Protein AF-A0A1M6V5C7-F1 (afdb_monomer)

Mean predicted aligned error: 12.63 Å

Solvent-accessible surface area (backbone atoms only — not comparable to full-atom values): 10350 Å² total; per-residue (Å²): 137,84,82,88,87,83,87,86,84,87,86,90,83,83,88,85,82,82,86,74,84,73,77,81,71,74,81,72,66,45,53,51,78,73,94,69,87,66,74,62,70,57,70,91,65,21,42,69,71,37,68,62,92,70,69,98,64,79,56,89,48,62,68,59,48,57,47,74,56,90,54,22,27,40,39,35,28,91,36,72,49,64,58,55,35,38,37,34,22,44,40,38,60,74,31,31,23,41,51,99,92,37,84,42,81,71,53,41,72,57,27,20,48,48,41,64,36,59,34,40,98,75,16,27,36,60,39,64,25,81,55,39,29,80,80,44,73,86,41,73,66,45,42,32,42,37,38,24,81,69,71,47,43,36,81,35,65,39,57,70,79,81,78,75,78,74,82,125

Foldseek 3Di:
DDDDDDDDDDDDDDDDDDDDPPPPPPFPFDQPDDDDPDPDDDCVQWAFFAFDDADPDADADADKDWDDDPQKIKIWGPAAADAFKKWKWWDRSRQWTQGPNDIDGNGSRTIITRWMWTQDPRRIIMTMRGRVCVVPVPDQKTKMWMAHPVRHIDIDIDGDPPPPPPPD

Structure (mmCIF, N/CA/C/O backbone):
data_AF-A0A1M6V5C7-F1
#
_entry.id   AF-A0A1M6V5C7-F1
#
loop_
_atom_site.group_PDB
_atom_site.id
_atom_site.type_symbol
_atom_site.label_atom_id
_atom_site.label_alt_id
_atom_site.label_comp_id
_atom_site.label_asym_id
_atom_site.label_entity_id
_atom_site.label_seq_id
_atom_site.pdbx_PDB_ins_code
_atom_site.Cartn_x
_atom_site.Cartn_y
_atom_site.Cartn_z
_atom_site.occupancy
_atom_site.B_iso_or_equiv
_atom_site.auth_seq_id
_atom_site.auth_comp_id
_atom_site.auth_asym_id
_atom_site.auth_atom_id
_atom_site.pdbx_PDB_model_num
ATOM 1 N N . MET A 1 1 ? 32.959 -43.227 -62.230 1.00 42.00 1 MET A N 1
ATOM 2 C CA . MET A 1 1 ? 31.485 -43.244 -62.089 1.00 42.00 1 MET A CA 1
ATOM 3 C C . MET A 1 1 ? 31.052 -44.600 -61.543 1.00 42.00 1 MET A C 1
ATOM 5 O O . MET A 1 1 ? 31.611 -45.594 -61.977 1.00 42.00 1 MET A O 1
ATOM 9 N N . ARG A 1 2 ? 30.054 -44.599 -60.644 1.00 36.84 2 ARG A N 1
ATOM 10 C CA . ARG A 1 2 ? 29.306 -45.742 -60.069 1.00 36.84 2 ARG A CA 1
ATOM 11 C C . ARG A 1 2 ? 30.030 -46.594 -59.012 1.00 36.84 2 ARG A C 1
ATOM 13 O O . ARG A 1 2 ? 30.725 -47.552 -59.320 1.00 36.84 2 ARG A O 1
ATOM 20 N N . ARG A 1 3 ? 29.792 -46.244 -57.740 1.00 38.84 3 ARG A N 1
ATOM 21 C CA . ARG A 1 3 ? 29.965 -47.132 -56.579 1.00 38.84 3 ARG A CA 1
ATOM 22 C C . ARG A 1 3 ? 28.741 -48.046 -56.459 1.00 38.84 3 ARG A C 1
ATOM 24 O O . ARG A 1 3 ? 27.632 -47.631 -56.788 1.00 38.84 3 ARG A O 1
ATOM 31 N N . HIS A 1 4 ? 28.992 -49.284 -56.045 1.00 39.78 4 HIS A N 1
ATOM 32 C CA . HIS A 1 4 ? 28.030 -50.376 -55.937 1.00 39.78 4 HIS A CA 1
ATOM 33 C C . HIS A 1 4 ? 26.916 -50.119 -54.917 1.00 39.78 4 HIS A C 1
ATOM 35 O O . HIS A 1 4 ? 27.150 -49.579 -53.839 1.00 39.78 4 HIS A O 1
ATOM 41 N N . ALA A 1 5 ? 25.716 -50.561 -55.293 1.00 45.50 5 ALA A N 1
ATOM 42 C CA . ALA A 1 5 ? 24.520 -50.650 -54.472 1.00 45.50 5 ALA A CA 1
ATOM 43 C C . ALA A 1 5 ? 24.405 -52.060 -53.882 1.00 45.50 5 ALA A C 1
ATOM 45 O O . ALA A 1 5 ? 24.527 -53.023 -54.635 1.00 45.50 5 ALA A O 1
ATOM 46 N N . TRP A 1 6 ? 24.116 -52.170 -52.585 1.00 39.41 6 TRP A N 1
ATOM 47 C CA . TRP A 1 6 ? 23.582 -53.379 -51.950 1.00 39.41 6 TRP A CA 1
ATOM 48 C C . TRP A 1 6 ? 22.342 -52.985 -51.127 1.00 39.41 6 TRP A C 1
ATOM 50 O O . TRP A 1 6 ? 22.439 -52.241 -50.154 1.00 39.41 6 TRP A O 1
ATOM 60 N N . SER A 1 7 ? 21.175 -53.455 -51.568 1.00 40.97 7 SER A N 1
ATOM 61 C CA . SER A 1 7 ? 19.954 -53.677 -50.767 1.00 40.97 7 SER A CA 1
ATOM 62 C C . SER A 1 7 ? 20.054 -55.097 -50.176 1.00 40.97 7 SER A C 1
ATOM 64 O O . SER A 1 7 ? 20.783 -55.906 -50.736 1.00 40.97 7 SER A O 1
ATOM 66 N N . ALA A 1 8 ? 19.406 -55.568 -49.115 1.00 45.44 8 ALA A N 1
ATOM 67 C CA . ALA A 1 8 ? 18.341 -55.168 -48.195 1.00 45.44 8 ALA A CA 1
ATOM 68 C C . ALA A 1 8 ? 18.653 -55.926 -46.862 1.00 45.44 8 ALA A C 1
ATOM 70 O O . ALA A 1 8 ? 19.533 -56.780 -46.847 1.00 45.44 8 ALA A O 1
ATOM 71 N N . ALA A 1 9 ? 18.049 -55.696 -45.698 1.00 39.03 9 ALA A N 1
ATOM 72 C CA . ALA A 1 9 ? 16.673 -56.054 -45.372 1.00 39.03 9 ALA A CA 1
ATOM 73 C C . ALA A 1 9 ? 16.341 -55.626 -43.928 1.00 39.03 9 ALA A C 1
ATOM 75 O O . ALA A 1 9 ? 17.219 -55.397 -43.099 1.00 39.03 9 ALA A O 1
ATOM 76 N N . ALA A 1 10 ? 15.041 -55.508 -43.684 1.00 48.91 10 ALA A N 1
ATOM 77 C CA . ALA A 1 10 ? 14.394 -54.861 -42.557 1.00 48.91 10 ALA A CA 1
ATOM 78 C C . ALA A 1 10 ? 14.364 -55.676 -41.254 1.00 48.91 10 ALA A C 1
ATOM 80 O O . ALA A 1 10 ? 14.269 -56.900 -41.279 1.00 48.91 10 ALA A O 1
ATOM 81 N N . VAL A 1 11 ? 14.258 -54.958 -40.132 1.00 43.47 11 VAL A N 1
ATOM 82 C CA . VAL A 1 11 ? 13.491 -55.398 -38.959 1.00 43.47 11 VAL A CA 1
ATOM 83 C C . VAL A 1 11 ? 12.584 -54.243 -38.536 1.00 43.47 11 VAL A C 1
ATOM 85 O O . VAL A 1 11 ? 13.053 -53.158 -38.202 1.00 43.47 11 VAL A O 1
ATOM 88 N N . PHE A 1 12 ? 11.276 -54.487 -38.592 1.00 43.91 12 PHE A N 1
ATOM 89 C CA . PHE A 1 12 ? 10.227 -53.665 -37.993 1.00 43.91 12 PHE A CA 1
ATOM 90 C C . PHE A 1 12 ? 9.859 -54.267 -36.632 1.00 43.91 12 PHE A C 1
ATOM 92 O O . PHE A 1 12 ? 9.485 -55.434 -36.582 1.00 43.91 12 PHE A O 1
ATOM 99 N N . LEU A 1 13 ? 9.931 -53.467 -35.564 1.00 46.00 13 LEU A N 1
ATOM 100 C CA . LEU A 1 13 ? 9.214 -53.617 -34.283 1.00 46.00 13 LEU A CA 1
ATOM 101 C C . LEU A 1 13 ? 9.419 -52.296 -33.510 1.00 46.00 13 LEU A C 1
ATOM 103 O O . LEU A 1 13 ? 10.523 -51.991 -33.080 1.00 46.00 13 LEU A O 1
ATOM 107 N N . ALA A 1 14 ? 8.502 -51.338 -33.653 1.00 44.88 14 ALA A N 1
ATOM 108 C CA . ALA A 1 14 ? 7.353 -51.089 -32.772 1.00 44.88 14 ALA A CA 1
ATOM 109 C C . ALA A 1 14 ? 7.695 -50.223 -31.535 1.00 44.88 14 ALA A C 1
ATOM 111 O O . ALA A 1 14 ? 8.165 -50.712 -30.516 1.00 44.88 14 ALA A O 1
ATOM 112 N N . THR A 1 15 ? 7.401 -48.923 -31.696 1.00 50.66 15 THR A N 1
ATOM 113 C CA . THR A 1 15 ? 6.879 -47.943 -30.717 1.00 50.66 15 THR A CA 1
ATOM 114 C C . THR A 1 15 ? 7.437 -47.911 -29.295 1.00 50.66 15 THR A C 1
ATOM 116 O O . THR A 1 15 ? 7.075 -48.764 -28.502 1.00 50.66 15 THR A O 1
ATOM 119 N N . PHE A 1 16 ? 8.082 -46.793 -28.931 1.00 41.88 16 PHE A N 1
ATOM 120 C CA . PHE A 1 16 ? 7.764 -46.027 -27.715 1.00 41.88 16 PHE A CA 1
ATOM 121 C C . PHE A 1 16 ? 8.124 -44.534 -27.905 1.00 41.88 16 PHE A C 1
ATOM 123 O O . PHE A 1 16 ? 9.284 -44.161 -28.009 1.00 41.88 16 PHE A O 1
ATOM 130 N N . LEU A 1 17 ? 7.068 -43.725 -28.038 1.00 50.97 17 LEU A N 1
ATOM 131 C CA . LEU A 1 17 ? 6.846 -42.372 -27.502 1.00 50.97 17 LEU A CA 1
ATOM 132 C C . LEU A 1 17 ? 8.021 -41.359 -27.442 1.00 50.97 17 LEU A C 1
ATOM 134 O O . LEU A 1 17 ? 8.870 -41.396 -26.561 1.00 50.97 17 LEU A O 1
ATOM 138 N N . LEU A 1 18 ? 7.946 -40.395 -28.371 1.00 50.22 18 LEU A N 1
ATOM 139 C CA . LEU A 1 18 ? 8.284 -38.959 -28.302 1.00 50.22 18 LEU A CA 1
ATOM 140 C C . LEU A 1 18 ? 9.131 -38.458 -27.103 1.00 50.22 18 LEU A C 1
ATOM 142 O O . LEU A 1 18 ? 8.586 -38.280 -26.012 1.00 50.22 18 LEU A O 1
ATOM 146 N N . PRO A 1 19 ? 10.391 -38.023 -27.309 1.00 44.94 19 PRO A N 1
ATOM 147 C CA . PRO A 1 19 ? 10.988 -37.009 -26.456 1.00 44.94 19 PRO A CA 1
ATOM 148 C C . PRO A 1 19 ? 10.514 -35.623 -26.917 1.00 44.94 19 PRO A C 1
ATOM 150 O O . PRO A 1 19 ? 10.934 -35.107 -27.948 1.00 44.94 19 PRO A O 1
ATOM 153 N N . GLY A 1 20 ? 9.587 -35.075 -26.133 1.00 46.78 20 GLY A N 1
ATOM 154 C CA . GLY A 1 20 ? 9.323 -33.654 -25.908 1.00 46.78 20 GLY A CA 1
ATOM 155 C C . GLY A 1 20 ? 9.768 -32.644 -26.967 1.00 46.78 20 GLY A C 1
ATOM 156 O O . GLY A 1 20 ? 10.837 -32.054 -26.855 1.00 46.78 20 GLY A O 1
ATOM 157 N N . CYS A 1 21 ? 8.841 -32.269 -27.846 1.00 39.03 21 CYS A N 1
ATOM 158 C CA . CYS A 1 21 ? 8.606 -30.843 -28.040 1.00 39.03 21 CYS A CA 1
ATOM 159 C C . CYS A 1 21 ? 7.646 -30.420 -26.929 1.00 39.03 21 CYS A C 1
ATOM 161 O O . CYS A 1 21 ? 6.432 -30.476 -27.094 1.00 39.03 21 CYS A O 1
ATOM 163 N N . GLY A 1 22 ? 8.203 -30.084 -25.762 1.00 38.91 22 GLY A N 1
ATOM 164 C CA . GLY A 1 22 ? 7.494 -29.239 -24.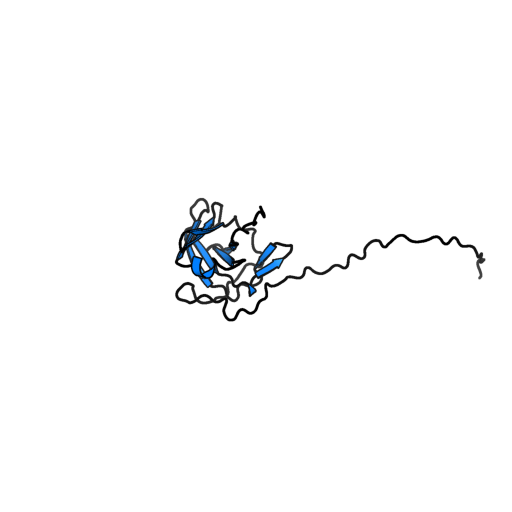814 1.00 38.91 22 GLY A CA 1
ATOM 165 C C . GLY A 1 22 ? 7.239 -27.929 -25.537 1.00 38.91 22 GLY A C 1
ATOM 166 O O . GLY A 1 22 ? 8.162 -27.147 -25.751 1.00 38.91 22 GLY A O 1
ATOM 167 N N . GLU A 1 23 ? 6.019 -27.777 -26.030 1.00 39.38 23 GLU A N 1
ATOM 168 C CA . GLU A 1 23 ? 5.520 -26.545 -26.604 1.00 39.38 23 GLU A CA 1
ATOM 169 C C . GLU A 1 23 ? 5.722 -25.471 -25.535 1.00 39.38 23 GLU A C 1
ATOM 171 O O . GLU A 1 23 ? 5.135 -25.522 -24.453 1.00 39.38 23 GLU A O 1
ATOM 176 N N . TYR A 1 24 ? 6.682 -24.582 -25.784 1.00 36.47 24 TYR A N 1
ATOM 177 C CA . TYR A 1 24 ? 6.964 -23.445 -24.927 1.00 36.47 24 TYR A CA 1
ATOM 178 C C . TYR A 1 24 ? 5.737 -22.542 -25.011 1.00 36.47 24 TYR A C 1
ATOM 180 O O . TYR A 1 24 ? 5.619 -21.721 -25.918 1.00 36.47 24 TYR A O 1
ATOM 188 N N . HIS A 1 25 ? 4.780 -22.758 -24.112 1.00 40.25 25 HIS A N 1
ATOM 189 C CA . HIS A 1 25 ? 3.707 -21.814 -23.880 1.00 40.25 25 HIS A CA 1
ATOM 190 C C . HIS A 1 25 ? 4.364 -20.589 -23.245 1.00 40.25 25 HIS A C 1
ATOM 192 O O . HIS A 1 25 ? 4.849 -20.706 -22.119 1.00 40.25 25 HIS A O 1
ATOM 198 N N . PRO A 1 26 ? 4.443 -19.435 -23.936 1.00 45.88 26 PRO A N 1
ATOM 199 C CA . PRO A 1 26 ? 4.851 -18.218 -23.261 1.00 45.88 26 PRO A CA 1
ATOM 200 C C . PRO A 1 26 ? 3.889 -18.018 -22.091 1.00 45.88 26 PRO A C 1
ATOM 202 O O . PRO A 1 26 ? 2.671 -18.084 -22.282 1.00 45.88 26 PRO A O 1
ATOM 205 N N . GLU A 1 27 ? 4.456 -17.851 -20.897 1.00 43.97 27 GLU A N 1
ATOM 206 C CA . GLU A 1 27 ? 3.755 -17.542 -19.654 1.00 43.97 27 GLU A CA 1
ATOM 207 C C . GLU A 1 27 ? 2.613 -16.568 -19.945 1.00 43.97 27 GLU A C 1
ATOM 209 O O . GLU A 1 27 ? 2.812 -15.405 -20.318 1.00 43.97 27 GLU A O 1
ATOM 214 N N . GLN A 1 28 ? 1.384 -17.074 -19.857 1.00 44.03 28 GLN A N 1
ATOM 215 C CA . GLN A 1 28 ? 0.217 -16.231 -20.003 1.00 44.03 28 GLN A CA 1
ATOM 216 C C . GLN A 1 28 ? 0.164 -15.365 -18.752 1.00 44.03 28 GLN A C 1
ATOM 218 O O . GLN A 1 28 ? -0.233 -15.825 -17.687 1.00 44.03 28 GLN A O 1
ATOM 223 N N . ASN A 1 29 ? 0.585 -14.109 -18.889 1.00 47.97 29 ASN A N 1
ATOM 224 C CA . ASN A 1 29 ? 0.280 -13.052 -17.937 1.00 47.97 29 ASN A CA 1
ATOM 225 C C . ASN A 1 29 ? -1.245 -12.931 -17.863 1.00 47.97 29 ASN A C 1
ATOM 227 O O . ASN A 1 29 ? -1.860 -12.202 -18.647 1.00 47.97 29 ASN A O 1
ATOM 231 N N . ILE A 1 30 ? -1.874 -13.685 -16.965 1.00 55.28 30 ILE A N 1
ATOM 232 C CA . ILE A 1 30 ? -3.309 -13.582 -16.744 1.00 55.28 30 ILE A CA 1
ATOM 233 C C . ILE A 1 30 ? -3.503 -12.274 -15.988 1.00 55.28 30 ILE A C 1
ATOM 235 O O . ILE A 1 30 ? -3.222 -12.175 -14.792 1.00 55.28 30 ILE A O 1
ATOM 239 N N . LYS A 1 31 ? -3.956 -11.241 -16.702 1.00 57.16 31 LYS A N 1
ATOM 240 C CA . LYS A 1 31 ? -4.591 -10.105 -16.040 1.00 57.16 31 LYS A CA 1
ATOM 241 C C . LYS A 1 31 ? -5.843 -10.630 -15.363 1.00 57.16 31 LYS A C 1
ATOM 243 O O . LYS A 1 31 ? -6.633 -11.330 -16.001 1.00 57.16 31 LYS A O 1
ATOM 248 N N . LEU A 1 32 ? -6.020 -10.289 -14.093 1.00 56.44 32 LEU A N 1
ATOM 249 C CA . LEU A 1 32 ? -7.282 -10.517 -13.404 1.00 56.44 32 LEU A CA 1
ATOM 250 C C . LEU A 1 32 ? -8.348 -9.683 -14.130 1.00 56.44 32 LEU A C 1
ATOM 252 O O . LEU A 1 32 ? -8.458 -8.474 -13.959 1.00 56.44 32 LEU A O 1
ATOM 256 N N . SER A 1 33 ? -9.072 -10.325 -15.044 1.00 52.28 33 SER A N 1
ATOM 257 C CA . SER A 1 33 ? -10.322 -9.797 -15.577 1.00 52.28 33 SER A CA 1
ATOM 258 C C . SER A 1 33 ? -11.378 -9.967 -14.498 1.00 52.28 33 SER A C 1
ATOM 260 O O . SER A 1 33 ? -11.375 -11.008 -13.845 1.00 52.28 33 SER A O 1
ATOM 262 N N . ASN A 1 34 ? -12.292 -9.001 -14.363 1.00 47.75 34 ASN A N 1
ATOM 263 C CA . ASN A 1 34 ? -13.736 -9.241 -14.504 1.00 47.75 34 ASN A CA 1
ATOM 264 C C . ASN A 1 34 ? -14.536 -7.938 -14.327 1.00 47.75 34 ASN A C 1
ATOM 266 O O . ASN A 1 34 ? -14.554 -7.386 -13.245 1.00 47.75 34 ASN A O 1
ATOM 270 N N . ASN A 1 35 ? -15.259 -7.491 -15.364 1.00 44.75 35 ASN A N 1
ATOM 271 C CA . ASN A 1 35 ? -16.498 -6.684 -15.273 1.00 44.75 35 ASN A CA 1
ATOM 272 C C . ASN A 1 35 ? -16.558 -5.447 -14.329 1.00 44.75 35 ASN A C 1
ATOM 274 O O . ASN A 1 35 ? -17.648 -5.020 -13.951 1.00 44.75 35 ASN A O 1
ATOM 278 N N . GLU A 1 36 ? -15.434 -4.820 -13.985 1.00 46.44 36 GLU A N 1
ATOM 279 C CA . GLU A 1 36 ? -15.363 -3.689 -13.049 1.00 46.44 36 GLU A CA 1
ATOM 280 C C . GLU A 1 36 ? -15.732 -2.348 -13.698 1.00 46.44 36 GLU A C 1
ATOM 282 O O . GLU A 1 36 ? -14.885 -1.561 -14.130 1.00 46.44 36 GLU A O 1
ATOM 287 N N . VAL A 1 37 ? -17.022 -2.026 -13.695 1.00 41.16 37 VAL A N 1
ATOM 288 C CA . VAL A 1 37 ? -17.423 -0.620 -13.624 1.00 41.16 37 VAL A CA 1
ATOM 289 C C . VAL A 1 37 ? -17.063 -0.137 -12.211 1.00 41.16 37 VAL A C 1
ATOM 291 O O . VAL A 1 37 ? -17.800 -0.376 -11.264 1.00 41.16 37 VAL A O 1
ATOM 294 N N . ALA A 1 38 ? -15.908 0.529 -12.107 1.00 50.00 38 ALA A N 1
ATOM 295 C CA . ALA A 1 38 ? -15.395 1.278 -10.953 1.00 50.00 38 ALA A CA 1
ATOM 296 C C . ALA A 1 38 ? -14.782 0.486 -9.775 1.00 50.00 38 ALA A C 1
ATOM 298 O O . ALA A 1 38 ? -15.203 0.640 -8.635 1.00 50.00 38 ALA A O 1
ATOM 299 N N . ASP A 1 39 ? -13.652 -0.193 -10.009 1.00 75.06 39 ASP A N 1
ATOM 300 C CA . ASP A 1 39 ? -12.623 -0.399 -8.964 1.00 75.06 39 ASP A CA 1
ATOM 301 C C . ASP A 1 39 ? -11.821 0.913 -8.802 1.00 75.06 39 ASP A C 1
ATOM 303 O O . ASP A 1 39 ? -10.636 1.020 -9.120 1.00 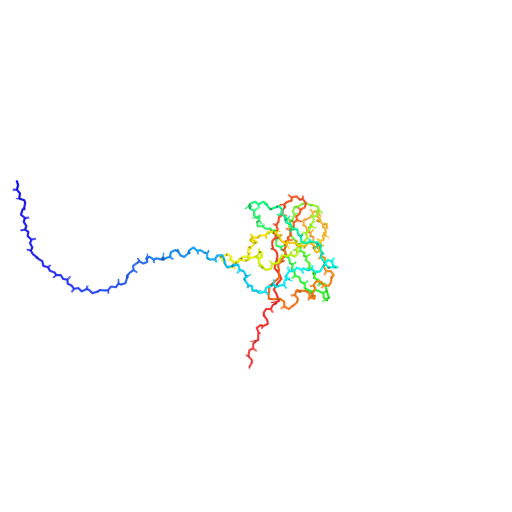75.06 39 ASP A O 1
ATOM 307 N N . ILE A 1 40 ? -12.566 1.986 -8.517 1.00 85.75 40 ILE A N 1
ATOM 308 C CA . ILE A 1 40 ? -12.100 3.338 -8.220 1.00 85.75 40 ILE A CA 1
ATOM 309 C C . ILE A 1 40 ? -12.792 3.730 -6.924 1.00 85.75 40 ILE A C 1
ATOM 311 O O . ILE A 1 40 ? -14.017 3.848 -6.863 1.00 85.75 40 ILE A O 1
ATOM 315 N N . LEU A 1 41 ? -11.999 3.946 -5.886 1.00 89.38 41 LEU A N 1
ATOM 316 C CA . LEU A 1 41 ? -12.498 4.300 -4.570 1.00 89.38 41 LEU A CA 1
ATOM 317 C C . LEU A 1 41 ? -13.065 5.731 -4.571 1.00 89.38 41 LEU A C 1
ATOM 319 O O . LEU A 1 41 ? -12.493 6.621 -5.217 1.00 89.38 41 LEU A O 1
ATOM 323 N N . PRO A 1 42 ? -14.144 6.000 -3.814 1.00 89.88 42 PRO A N 1
ATOM 324 C CA . PRO A 1 42 ? -14.646 7.354 -3.619 1.00 89.88 42 PRO A CA 1
ATOM 325 C C . PRO A 1 42 ? -13.569 8.292 -3.056 1.00 89.88 42 PRO A C 1
ATOM 327 O O . PRO A 1 42 ? -12.785 7.915 -2.184 1.00 89.88 42 PRO A O 1
ATOM 330 N N . THR A 1 43 ? -13.578 9.563 -3.467 1.00 89.00 43 THR A N 1
ATOM 331 C CA . THR A 1 43 ? -12.591 10.547 -2.981 1.00 89.00 43 THR A CA 1
ATOM 332 C C . THR A 1 43 ? -12.731 10.889 -1.494 1.00 89.00 43 THR A C 1
ATOM 334 O O . THR A 1 43 ? -11.892 11.589 -0.937 1.00 89.00 43 THR A O 1
ATOM 337 N N . SER A 1 44 ? -13.812 10.442 -0.850 1.00 89.12 44 SER A N 1
ATOM 338 C CA . SER A 1 44 ? -14.004 10.541 0.599 1.00 89.12 44 SER A CA 1
ATOM 339 C C . SER A 1 44 ? -13.122 9.571 1.387 1.00 89.12 44 SER A C 1
ATOM 341 O O . SER A 1 44 ? -12.929 9.782 2.580 1.00 89.12 44 SER A O 1
ATOM 343 N N . VAL A 1 45 ? -12.603 8.521 0.743 1.00 90.19 45 VAL A N 1
ATOM 344 C CA . VAL A 1 45 ? -11.802 7.473 1.395 1.00 90.19 45 VAL A CA 1
ATOM 345 C C . VAL A 1 45 ? -10.430 7.274 0.764 1.00 90.19 45 VAL A C 1
ATOM 347 O O . VAL A 1 45 ? -9.561 6.687 1.398 1.00 90.19 45 VAL A O 1
ATOM 350 N N . ALA A 1 46 ? -10.210 7.769 -0.453 1.00 93.56 46 ALA A N 1
ATOM 351 C CA . ALA A 1 46 ? -8.925 7.703 -1.131 1.00 93.56 46 ALA A CA 1
ATOM 352 C C . ALA A 1 46 ? -8.646 8.990 -1.915 1.00 93.56 46 ALA A C 1
ATOM 354 O O . ALA A 1 46 ? -9.548 9.753 -2.258 1.00 93.56 46 ALA A O 1
ATOM 355 N N . GLY A 1 47 ? -7.381 9.233 -2.240 1.00 94.00 47 GLY A N 1
ATOM 356 C CA . GLY A 1 47 ? -6.994 10.272 -3.184 1.00 94.00 47 GLY A CA 1
ATOM 357 C C . GLY A 1 47 ? -7.587 10.032 -4.576 1.00 94.00 47 GLY A C 1
ATOM 358 O O . GLY A 1 47 ? -8.104 8.958 -4.892 1.00 94.00 47 GLY A O 1
ATOM 359 N N . LYS A 1 48 ? -7.485 11.042 -5.443 1.00 94.19 48 LYS A N 1
ATOM 360 C CA . LYS A 1 48 ? -7.855 10.885 -6.856 1.00 94.19 48 LYS A CA 1
ATOM 361 C C . LYS A 1 48 ? -6.966 9.823 -7.525 1.00 94.19 48 LYS A C 1
ATOM 363 O O . LYS A 1 48 ? -5.794 9.724 -7.149 1.00 94.19 48 LYS A O 1
ATOM 368 N N . PRO A 1 49 ? -7.485 9.085 -8.523 1.00 93.88 49 PRO A N 1
ATOM 369 C CA . PRO A 1 49 ? -6.668 8.196 -9.340 1.00 93.88 49 PRO A CA 1
ATOM 370 C C . PRO A 1 49 ? -5.488 8.949 -9.940 1.00 93.88 49 PRO A C 1
ATOM 372 O O . PRO A 1 49 ? -5.639 10.074 -10.427 1.00 93.88 49 PRO A O 1
ATOM 375 N N . MET A 1 50 ? -4.313 8.338 -9.881 1.00 93.62 50 MET A N 1
ATOM 376 C CA . MET A 1 50 ? -3.084 8.915 -10.398 1.00 93.62 50 MET A CA 1
ATOM 377 C C . MET A 1 50 ? -2.206 7.845 -11.031 1.00 93.62 50 MET A C 1
ATOM 379 O O . MET A 1 50 ? -2.324 6.663 -10.724 1.00 93.62 50 MET A O 1
ATOM 383 N N . THR A 1 51 ? -1.292 8.286 -11.890 1.00 92.88 51 THR A N 1
ATOM 384 C CA . THR A 1 51 ? -0.226 7.439 -12.421 1.00 92.88 51 THR A CA 1
ATOM 385 C C . THR A 1 51 ? 1.058 7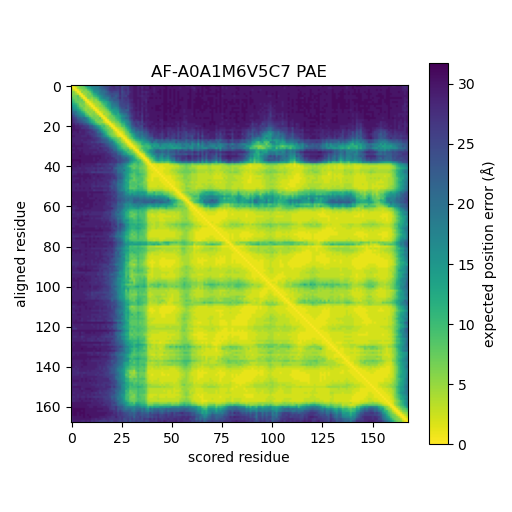.679 -11.641 1.00 92.88 51 THR A C 1
ATOM 387 O O . THR A 1 51 ? 1.507 8.820 -11.522 1.00 92.88 51 THR A O 1
ATOM 390 N N . LEU A 1 52 ? 1.670 6.611 -11.130 1.00 90.19 52 LEU A N 1
ATOM 391 C CA . LEU A 1 52 ? 2.988 6.686 -10.499 1.00 90.19 52 LEU A CA 1
ATOM 392 C C . LEU A 1 52 ? 4.083 6.315 -11.492 1.00 90.19 52 LEU A C 1
ATOM 394 O O . LEU A 1 52 ? 3.996 5.296 -12.173 1.00 90.19 52 LEU A O 1
ATOM 398 N N . ASN A 1 53 ? 5.148 7.113 -11.533 1.00 85.50 53 ASN A N 1
ATOM 399 C CA . ASN A 1 53 ? 6.352 6.732 -12.257 1.00 85.50 53 ASN A CA 1
ATOM 400 C C . ASN A 1 53 ? 7.097 5.662 -11.454 1.00 85.50 53 ASN A C 1
ATOM 402 O O . ASN A 1 53 ? 7.554 5.937 -10.342 1.00 85.50 53 ASN A O 1
ATOM 406 N N . MET A 1 54 ? 7.206 4.458 -12.009 1.00 76.88 54 MET A N 1
ATOM 407 C CA 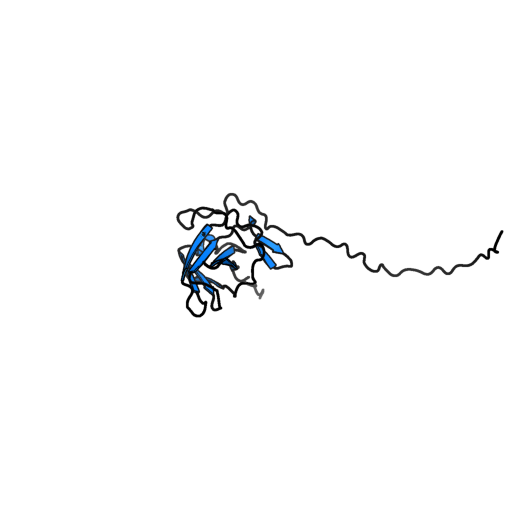. MET A 1 54 ? 7.892 3.350 -11.360 1.00 76.88 54 MET A CA 1
ATOM 408 C C . MET A 1 54 ? 9.238 3.051 -12.010 1.00 76.88 54 MET A C 1
ATOM 410 O O . MET A 1 54 ? 9.367 3.113 -13.237 1.00 76.88 54 MET A O 1
ATOM 414 N N . PRO A 1 55 ? 10.250 2.676 -11.209 1.00 71.50 55 PRO A N 1
ATOM 415 C CA . PRO A 1 55 ? 11.471 2.127 -11.761 1.00 71.50 55 PRO A CA 1
ATOM 416 C C . PRO A 1 55 ? 11.136 0.855 -12.545 1.00 71.50 55 PRO A C 1
ATOM 418 O O . PRO A 1 55 ? 10.299 0.055 -12.133 1.00 71.50 55 PRO A O 1
ATOM 421 N N . LYS A 1 56 ? 11.836 0.636 -13.665 1.00 58.84 56 LYS A N 1
ATOM 422 C CA . LYS A 1 56 ? 11.651 -0.548 -14.529 1.00 58.84 56 LYS A CA 1
ATOM 423 C C . LYS A 1 56 ? 11.867 -1.885 -13.807 1.00 58.84 56 LYS A C 1
ATOM 425 O O . LYS A 1 56 ? 11.531 -2.928 -14.353 1.00 58.84 56 LYS A O 1
ATOM 430 N N . ARG A 1 57 ? 12.461 -1.856 -12.612 1.00 55.19 57 ARG A N 1
ATOM 431 C CA . ARG A 1 57 ? 12.671 -3.016 -11.755 1.00 55.19 57 ARG A CA 1
ATOM 432 C C . ARG A 1 57 ? 12.086 -2.723 -10.380 1.00 55.19 57 ARG A C 1
ATOM 434 O O . ARG A 1 57 ? 12.597 -1.861 -9.666 1.00 55.19 57 ARG A O 1
ATOM 441 N N . ILE A 1 58 ? 11.036 -3.455 -10.029 1.00 59.81 58 ILE A N 1
ATOM 442 C CA . ILE A 1 58 ? 10.535 -3.525 -8.657 1.00 59.81 58 ILE A CA 1
ATOM 443 C C . ILE A 1 58 ? 11.586 -4.307 -7.863 1.00 59.81 58 ILE A C 1
ATOM 445 O O . ILE A 1 58 ? 11.999 -5.393 -8.269 1.00 59.81 58 ILE A O 1
ATOM 449 N N . GLN A 1 59 ? 12.119 -3.703 -6.804 1.00 62.44 59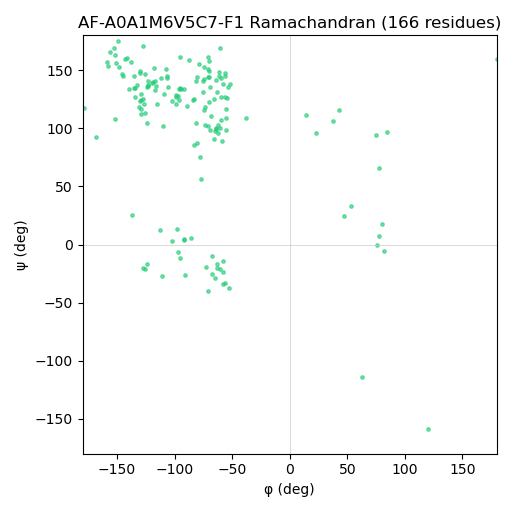 GLN A N 1
ATOM 450 C CA . GLN A 1 59 ? 13.006 -4.402 -5.871 1.00 62.44 59 GLN A CA 1
ATOM 451 C C . GLN A 1 59 ? 12.164 -5.413 -5.091 1.00 62.44 59 GLN A C 1
ATOM 453 O O . GLN A 1 59 ? 10.995 -5.128 -4.880 1.00 62.44 59 GLN A O 1
ATOM 458 N N . ASN A 1 60 ? 12.718 -6.550 -4.651 1.00 68.50 60 ASN A N 1
ATOM 459 C CA . ASN A 1 60 ? 12.022 -7.391 -3.669 1.00 68.50 60 ASN A CA 1
ATOM 460 C C . ASN A 1 60 ? 11.866 -6.558 -2.390 1.00 68.50 60 ASN A C 1
ATOM 462 O O . ASN A 1 60 ? 12.872 -6.348 -1.704 1.00 68.50 60 ASN A O 1
ATOM 466 N N . PRO A 1 61 ? 10.674 -6.007 -2.110 1.00 72.50 61 PRO A N 1
ATOM 467 C CA . PRO A 1 61 ? 10.504 -5.141 -0.96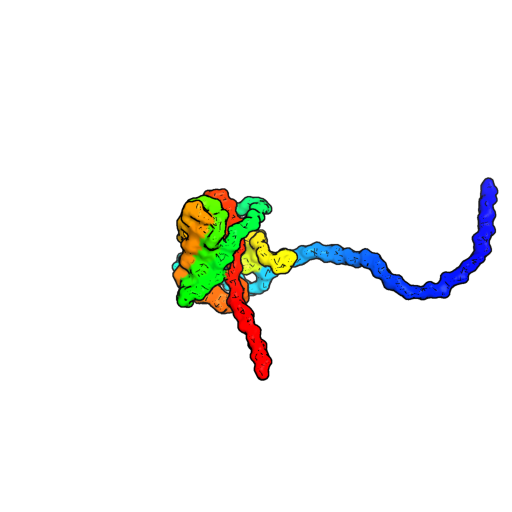1 1.00 72.50 61 PRO A CA 1
ATOM 468 C C . PRO A 1 61 ? 10.595 -5.974 0.319 1.00 72.50 61 PRO A C 1
ATOM 470 O O . PRO A 1 61 ? 10.315 -7.179 0.288 1.00 72.50 61 PRO A O 1
ATOM 473 N N . PRO A 1 62 ? 10.919 -5.345 1.456 1.00 84.62 62 PRO A N 1
ATOM 474 C CA . PRO A 1 62 ? 10.738 -5.992 2.741 1.00 84.62 62 PRO A CA 1
ATOM 475 C C . PRO A 1 62 ? 9.267 -6.428 2.917 1.00 84.62 62 PRO A C 1
ATOM 477 O O . PRO A 1 62 ? 8.361 -5.756 2.401 1.00 84.62 62 PRO A O 1
ATOM 480 N N . PRO A 1 63 ? 8.998 -7.539 3.629 1.00 89.94 63 PRO A N 1
ATOM 481 C CA . PRO A 1 63 ? 7.646 -8.040 3.839 1.00 89.94 63 PRO A CA 1
ATOM 482 C C . PRO A 1 63 ? 6.707 -6.962 4.381 1.00 89.94 63 PRO A C 1
ATOM 484 O O . PRO A 1 63 ? 7.069 -6.176 5.257 1.00 89.94 63 PRO A O 1
ATOM 487 N N . THR A 1 64 ? 5.488 -6.920 3.850 1.00 94.75 64 THR A N 1
ATOM 488 C CA . THR A 1 64 ? 4.430 -6.013 4.303 1.00 94.75 64 THR A CA 1
ATOM 489 C C . THR A 1 64 ? 3.210 -6.832 4.675 1.00 94.75 64 THR A C 1
ATOM 491 O O . THR A 1 64 ? 2.817 -7.749 3.955 1.00 94.75 64 THR A O 1
ATOM 494 N N . HIS A 1 65 ? 2.616 -6.491 5.804 1.00 95.44 65 HIS A N 1
ATOM 495 C CA . HIS A 1 65 ? 1.456 -7.155 6.362 1.00 95.44 65 HIS A CA 1
ATOM 496 C C . HIS A 1 65 ? 0.221 -6.282 6.180 1.00 95.44 65 HIS A C 1
ATOM 498 O O . HIS A 1 65 ? 0.295 -5.054 6.258 1.00 95.44 65 HIS A O 1
ATOM 504 N N . VAL A 1 66 ? -0.918 -6.931 5.953 1.00 95.50 66 VAL A N 1
ATOM 505 C CA . VAL A 1 66 ? -2.220 -6.279 5.837 1.00 95.50 66 VAL A CA 1
ATOM 506 C C . VAL A 1 66 ? -3.230 -7.062 6.663 1.00 95.50 66 VAL A C 1
ATOM 508 O O . VAL A 1 66 ? -3.370 -8.273 6.492 1.00 95.50 66 VAL A O 1
ATOM 511 N N . ALA A 1 67 ? -3.950 -6.384 7.553 1.00 94.88 67 ALA A N 1
ATOM 512 C CA . ALA A 1 67 ? -4.987 -7.006 8.367 1.00 94.88 67 ALA A CA 1
ATOM 513 C C . ALA A 1 67 ? -6.152 -6.054 8.627 1.00 94.88 67 ALA A C 1
ATOM 515 O O . ALA A 1 67 ? -5.971 -4.850 8.799 1.00 94.88 67 ALA A O 1
ATOM 516 N N . ILE A 1 68 ? -7.359 -6.610 8.708 1.00 94.12 68 ILE A N 1
ATOM 517 C CA . ILE A 1 68 ? -8.527 -5.874 9.188 1.00 94.12 68 ILE A CA 1
ATOM 518 C C . ILE A 1 68 ? -8.525 -5.906 10.716 1.00 94.12 68 ILE A C 1
ATOM 520 O O . ILE A 1 68 ? -8.525 -6.980 11.319 1.00 94.12 68 ILE A O 1
ATOM 524 N N . VAL A 1 69 ? -8.578 -4.732 11.340 1.00 92.75 69 VAL A N 1
ATOM 525 C CA . VAL A 1 69 ? -8.716 -4.568 12.790 1.00 92.75 69 VAL A CA 1
ATOM 526 C C . VAL A 1 69 ? -9.948 -3.706 13.050 1.00 92.75 69 VAL A C 1
ATOM 528 O O . VAL A 1 69 ? -9.967 -2.499 12.810 1.00 92.75 69 VAL A O 1
ATOM 531 N N . GLY A 1 70 ? -11.035 -4.336 13.500 1.00 90.81 70 GLY A N 1
ATOM 532 C CA . GLY A 1 70 ? -12.324 -3.661 13.649 1.00 90.81 70 GLY A CA 1
ATOM 533 C C . GLY A 1 70 ? -12.867 -3.165 12.304 1.00 90.81 70 GLY A C 1
ATOM 534 O O . GLY A 1 70 ? -13.223 -3.967 11.447 1.00 90.81 70 GLY A O 1
ATOM 535 N N . LYS A 1 71 ? -12.963 -1.840 12.132 1.00 90.94 71 LYS A N 1
ATOM 536 C CA . LYS A 1 71 ? -13.417 -1.189 10.882 1.00 90.94 71 LYS A CA 1
ATOM 537 C C . LYS A 1 71 ? -12.269 -0.619 10.045 1.00 90.94 71 LYS A C 1
ATOM 539 O O . LYS A 1 71 ? -12.508 0.044 9.036 1.00 90.94 71 LYS A O 1
ATOM 544 N N . GLU A 1 72 ? -11.038 -0.826 10.482 1.00 93.06 72 GLU A N 1
ATOM 545 C CA . GLU A 1 72 ? -9.850 -0.258 9.865 1.00 93.06 72 GLU A CA 1
ATOM 546 C C . GLU A 1 72 ? -9.072 -1.338 9.134 1.00 93.06 72 GLU A C 1
ATOM 548 O O . GLU A 1 72 ? -9.084 -2.508 9.522 1.00 93.06 72 GLU A O 1
ATOM 553 N N . LEU A 1 73 ? -8.364 -0.919 8.091 1.00 95.00 73 LEU A N 1
ATOM 554 C CA . LEU A 1 73 ? -7.321 -1.730 7.493 1.00 95.00 73 LEU A CA 1
ATOM 555 C C . LEU A 1 73 ? -5.973 -1.254 8.028 1.00 95.00 73 LEU A C 1
ATOM 557 O O . LEU A 1 73 ? -5.628 -0.081 7.888 1.00 95.00 73 LEU A O 1
ATOM 561 N N . HIS A 1 74 ? -5.237 -2.153 8.666 1.00 97.25 74 HIS A N 1
ATOM 562 C CA . HIS A 1 74 ? -3.901 -1.911 9.192 1.00 97.25 74 HIS A CA 1
ATOM 563 C C . HIS A 1 74 ? -2.893 -2.465 8.194 1.00 97.25 74 HIS A C 1
ATOM 565 O O . HIS A 1 74 ? -3.018 -3.610 7.757 1.00 97.25 74 HIS A O 1
ATOM 571 N N . ILE A 1 75 ? -1.917 -1.641 7.821 1.00 97.50 75 ILE A N 1
ATOM 572 C CA . ILE A 1 75 ? -0.859 -1.991 6.872 1.00 97.50 75 ILE A CA 1
ATOM 573 C C . ILE A 1 75 ? 0.469 -1.603 7.509 1.00 97.50 75 ILE A C 1
ATOM 575 O O . ILE A 1 75 ? 0.650 -0.450 7.907 1.00 97.50 75 ILE A O 1
ATOM 579 N N . TRP A 1 76 ? 1.389 -2.552 7.638 1.00 97.69 76 TRP A N 1
ATOM 580 C CA . TRP A 1 76 ? 2.653 -2.316 8.332 1.00 97.69 76 TRP A CA 1
ATOM 581 C C . TRP A 1 76 ? 3.779 -3.196 7.804 1.00 97.69 76 TRP A C 1
ATOM 583 O O . TRP A 1 76 ? 3.549 -4.207 7.140 1.00 97.69 76 TRP A O 1
ATOM 593 N N . SER A 1 77 ? 5.007 -2.812 8.130 1.00 96.94 77 SER A N 1
ATOM 594 C CA . SER A 1 77 ? 6.192 -3.636 7.938 1.00 96.94 77 SER A CA 1
ATOM 595 C C . SER A 1 77 ? 7.063 -3.578 9.184 1.00 96.94 77 SER A C 1
ATOM 597 O O . SER A 1 77 ? 7.323 -2.500 9.727 1.00 96.94 77 SER A O 1
ATOM 599 N N . ASP A 1 78 ? 7.531 -4.751 9.596 1.00 95.75 78 ASP A N 1
ATOM 600 C CA . ASP A 1 78 ? 8.456 -4.940 10.713 1.00 95.75 78 ASP A CA 1
ATOM 601 C C . ASP A 1 78 ? 9.918 -5.076 10.228 1.00 95.75 78 ASP A C 1
ATOM 603 O O . ASP A 1 78 ? 10.789 -5.487 10.993 1.00 95.75 78 ASP A O 1
ATOM 607 N N . ASP A 1 79 ? 10.194 -4.734 8.962 1.00 89.94 79 ASP A N 1
ATOM 608 C CA . ASP A 1 79 ? 11.485 -4.939 8.291 1.00 89.94 79 ASP A CA 1
ATOM 609 C C . ASP A 1 79 ? 12.027 -3.642 7.645 1.00 89.94 79 ASP A C 1
ATOM 611 O O . ASP A 1 79 ? 11.358 -2.609 7.610 1.00 89.94 79 ASP A O 1
ATOM 615 N N . ALA A 1 80 ? 13.275 -3.669 7.175 1.00 89.75 80 ALA A N 1
ATOM 616 C CA . ALA A 1 80 ? 14.105 -2.503 6.889 1.00 89.75 80 ALA A CA 1
ATOM 617 C C . ALA A 1 80 ? 13.765 -1.781 5.566 1.00 89.75 80 ALA A C 1
ATOM 619 O O . ALA A 1 80 ? 14.505 -1.866 4.581 1.00 89.75 80 ALA A O 1
ATOM 620 N N . TRP A 1 81 ? 12.667 -1.024 5.540 1.00 93.06 81 TRP A N 1
ATOM 621 C CA . TRP A 1 81 ? 12.385 -0.087 4.446 1.00 93.06 81 TRP A CA 1
ATOM 622 C C . TRP A 1 81 ? 13.321 1.129 4.473 1.00 93.06 81 TRP A C 1
ATOM 624 O O . TRP A 1 81 ? 13.673 1.649 5.533 1.00 93.06 81 TRP A O 1
ATOM 634 N N . TYR A 1 82 ? 13.701 1.617 3.291 1.00 91.69 82 TYR A N 1
ATOM 635 C CA . TYR A 1 82 ? 14.569 2.780 3.118 1.00 91.69 82 TYR A CA 1
ATOM 636 C C . TYR A 1 82 ? 13.771 4.075 2.982 1.00 91.69 82 TYR A C 1
ATOM 638 O O . TYR A 1 82 ? 12.850 4.180 2.166 1.00 91.69 82 TYR A O 1
ATOM 646 N N . GLY A 1 83 ? 14.204 5.096 3.718 1.00 92.50 83 GLY A N 1
ATOM 647 C CA . GLY A 1 83 ? 13.669 6.450 3.648 1.00 92.50 83 GLY A CA 1
ATOM 648 C C . GLY A 1 83 ? 13.096 6.922 4.975 1.00 92.50 83 GLY A C 1
ATOM 649 O O . GLY A 1 83 ? 13.440 6.423 6.044 1.00 92.50 83 GLY A O 1
ATOM 650 N N . HIS A 1 84 ? 12.229 7.924 4.890 1.00 96.25 84 HIS A N 1
ATOM 651 C CA . HIS A 1 84 ? 11.638 8.597 6.048 1.00 96.25 84 HIS A CA 1
ATOM 652 C C . HIS A 1 84 ? 10.116 8.610 6.006 1.00 96.25 84 HIS A C 1
ATOM 654 O O . HIS A 1 84 ? 9.465 8.782 7.036 1.00 96.25 84 HIS A O 1
ATOM 660 N N . GLN A 1 85 ? 9.538 8.437 4.821 1.00 97.56 85 GLN A N 1
ATOM 661 C CA . GLN A 1 85 ? 8.100 8.445 4.624 1.00 97.56 85 GLN A CA 1
ATOM 662 C C . GLN A 1 85 ? 7.684 7.300 3.724 1.00 97.56 85 GLN A C 1
ATOM 664 O O . GLN A 1 85 ? 8.377 6.961 2.762 1.00 97.56 85 GLN A O 1
ATOM 669 N N . VAL A 1 86 ? 6.511 6.764 4.031 1.00 96.62 86 VAL A N 1
ATOM 670 C CA . VAL A 1 86 ? 5.830 5.756 3.237 1.00 96.62 86 VAL A CA 1
ATOM 671 C C . VAL A 1 86 ? 4.475 6.290 2.793 1.00 96.62 86 VAL A C 1
ATOM 673 O O . VAL A 1 86 ? 3.756 6.939 3.555 1.00 96.62 86 VAL A O 1
ATOM 676 N N . GLU A 1 87 ? 4.123 6.018 1.548 1.00 97.56 87 GLU A N 1
ATOM 677 C CA . GLU A 1 87 ? 2.802 6.227 0.980 1.00 97.56 87 GLU A CA 1
ATOM 678 C C . GLU A 1 87 ? 2.230 4.870 0.583 1.00 97.56 87 GLU A C 1
ATOM 680 O O . GLU A 1 87 ? 2.926 4.046 -0.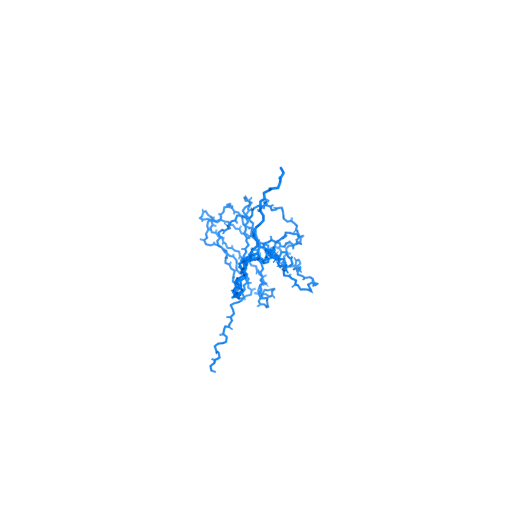013 1.00 97.56 87 GLU A O 1
ATOM 685 N N . VAL A 1 88 ? 0.957 4.652 0.902 1.00 97.44 88 VAL A N 1
ATOM 686 C CA . VAL A 1 88 ? 0.244 3.427 0.548 1.00 97.44 88 VAL A CA 1
ATOM 687 C C . VAL A 1 88 ? -0.901 3.769 -0.388 1.00 97.44 88 VAL A C 1
ATOM 689 O O . VAL A 1 88 ? -1.669 4.708 -0.147 1.00 97.44 88 VAL A O 1
ATOM 692 N N . PHE A 1 89 ? -1.009 2.994 -1.460 1.00 96.50 89 PHE A N 1
ATOM 693 C CA . PHE A 1 89 ? -1.984 3.167 -2.519 1.00 96.50 89 PHE A CA 1
ATOM 694 C C . PHE A 1 89 ? -2.815 1.899 -2.681 1.00 96.50 89 PHE A C 1
ATOM 696 O O . PHE A 1 89 ? -2.263 0.803 -2.706 1.00 96.50 89 PHE A O 1
ATOM 703 N N . HIS A 1 90 ? -4.122 2.057 -2.853 1.00 95.31 90 HIS A N 1
ATOM 704 C CA . HIS A 1 90 ? -4.973 1.007 -3.399 1.00 95.31 90 HIS A CA 1
ATOM 705 C C . HIS A 1 90 ? -4.632 0.800 -4.882 1.00 95.31 90 HIS A C 1
ATOM 707 O O . HIS A 1 90 ? -4.461 1.779 -5.626 1.00 95.31 90 HIS A O 1
ATOM 713 N N . VAL A 1 91 ? -4.527 -0.466 -5.289 1.00 92.94 91 VAL A N 1
ATOM 714 C CA . VAL A 1 91 ? -4.254 -0.878 -6.666 1.00 92.94 91 VAL A CA 1
ATOM 715 C C . VAL A 1 91 ? -5.461 -1.636 -7.207 1.00 92.94 91 VAL A C 1
ATOM 717 O O . VAL A 1 91 ? -5.792 -2.690 -6.665 1.00 92.94 91 VAL A O 1
ATOM 720 N N . PRO A 1 92 ? -6.074 -1.152 -8.297 1.00 90.25 92 PRO A N 1
ATOM 721 C CA . PRO A 1 92 ? -7.176 -1.865 -8.915 1.00 90.25 92 PRO A CA 1
ATOM 722 C C . PRO A 1 92 ? -6.768 -3.252 -9.424 1.00 90.25 92 PRO A C 1
ATOM 724 O O . PRO A 1 92 ? -5.673 -3.409 -9.971 1.00 90.25 92 PRO A O 1
ATOM 727 N N . ALA A 1 93 ? -7.656 -4.243 -9.352 1.00 86.81 93 ALA A N 1
ATOM 728 C CA . ALA A 1 93 ? -7.343 -5.620 -9.759 1.00 86.81 93 ALA A CA 1
ATOM 729 C C . ALA A 1 93 ? -6.882 -5.720 -11.229 1.00 86.81 93 ALA A C 1
ATOM 731 O O . ALA A 1 93 ? -5.969 -6.480 -11.556 1.00 86.81 93 ALA A O 1
ATOM 732 N N . ARG A 1 94 ? -7.435 -4.878 -12.115 1.00 86.12 94 ARG A N 1
ATOM 733 C CA . ARG A 1 94 ? -7.024 -4.760 -13.533 1.00 86.12 94 ARG A CA 1
ATOM 734 C C . ARG A 1 94 ? -5.560 -4.348 -13.755 1.00 86.12 94 ARG A C 1
ATOM 736 O O . ARG A 1 94 ? -5.028 -4.549 -14.852 1.00 86.12 94 ARG A O 1
ATOM 743 N N . ASP A 1 95 ? -4.936 -3.732 -12.752 1.00 88.88 95 ASP A N 1
ATOM 744 C CA . ASP A 1 95 ? -3.536 -3.299 -12.760 1.00 88.88 95 ASP A CA 1
ATOM 745 C C . ASP A 1 95 ? -2.595 -4.383 -12.185 1.00 88.88 95 ASP A C 1
ATOM 747 O O . ASP A 1 95 ? -1.384 -4.172 -12.108 1.00 88.88 95 ASP A O 1
ATOM 751 N N . ILE A 1 96 ? -3.125 -5.568 -11.855 1.00 88.56 96 ILE A N 1
ATOM 752 C CA . ILE A 1 96 ? -2.397 -6.736 -11.346 1.00 88.56 96 ILE A CA 1
ATOM 753 C C . ILE A 1 96 ? -2.399 -7.871 -12.384 1.00 88.56 96 ILE A C 1
ATOM 755 O O . ILE A 1 96 ? -3.374 -8.114 -13.100 1.00 88.56 96 ILE A O 1
ATOM 759 N N . SER A 1 97 ? -1.283 -8.590 -12.465 1.00 88.00 97 SER A N 1
ATOM 760 C CA . SER A 1 97 ? -1.121 -9.803 -13.273 1.00 88.00 97 SER A CA 1
ATOM 761 C C . SER A 1 97 ? -0.619 -10.958 -12.421 1.00 88.00 97 SER A C 1
ATOM 763 O O . SER A 1 97 ? 0.186 -10.742 -11.518 1.00 88.00 97 SER A O 1
ATOM 765 N N . LEU A 1 98 ? -1.041 -12.178 -12.739 1.00 84.88 98 LEU A N 1
ATOM 766 C CA . LEU A 1 98 ? -0.450 -13.394 -12.189 1.00 84.88 98 LEU A CA 1
ATOM 767 C C . LEU A 1 98 ? 0.716 -13.839 -13.089 1.00 84.88 98 LEU A C 1
ATOM 769 O O . LEU A 1 98 ? 0.502 -14.116 -14.270 1.00 84.88 98 LEU A O 1
ATOM 773 N N . GLN A 1 99 ? 1.925 -13.885 -12.530 1.00 84.38 99 GLN A N 1
ATOM 774 C CA . GLN A 1 99 ? 3.181 -14.270 -13.184 1.00 84.38 99 GLN A CA 1
ATOM 775 C C . GLN A 1 99 ? 3.837 -15.365 -12.347 1.00 84.38 99 GLN A C 1
ATOM 777 O O . GLN A 1 99 ? 4.066 -15.162 -11.159 1.00 84.38 99 GLN A O 1
ATOM 782 N N . ASP A 1 100 ? 4.080 -16.542 -12.920 1.00 84.56 100 ASP A N 1
ATOM 783 C CA . ASP A 1 100 ? 4.722 -17.668 -12.219 1.00 84.56 100 ASP A CA 1
ATOM 784 C C . ASP A 1 100 ? 4.058 -18.065 -10.889 1.00 84.56 100 ASP A C 1
ATOM 786 O O . ASP A 1 100 ? 4.711 -18.489 -9.939 1.00 84.56 100 ASP A O 1
ATOM 790 N N . GLY A 1 101 ? 2.733 -17.913 -10.799 1.00 81.75 101 GLY A N 1
ATOM 791 C CA . GLY A 1 101 ? 1.979 -18.178 -9.569 1.00 81.75 101 GLY A CA 1
ATOM 792 C C . GLY A 1 101 ? 2.080 -17.075 -8.507 1.00 81.75 101 GLY A C 1
ATOM 793 O O . GLY A 1 101 ? 1.553 -17.245 -7.409 1.00 81.75 101 GLY A O 1
ATOM 794 N N . HIS A 1 102 ? 2.696 -15.940 -8.835 1.00 82.75 102 HIS A N 1
ATOM 795 C CA . HIS A 1 102 ? 2.834 -14.767 -7.980 1.00 82.75 102 HIS A CA 1
ATOM 796 C C . HIS A 1 102 ? 2.111 -13.555 -8.575 1.00 82.75 102 HIS A C 1
ATOM 798 O O . HIS A 1 102 ? 2.136 -13.321 -9.784 1.00 82.75 102 HIS A O 1
ATOM 804 N N . PHE A 1 103 ? 1.461 -12.754 -7.732 1.00 86.19 103 PHE A N 1
ATOM 805 C CA . PHE A 1 103 ? 0.882 -11.492 -8.182 1.00 86.19 103 PHE A CA 1
ATOM 806 C C . PHE A 1 103 ? 1.976 -10.445 -8.385 1.00 86.19 103 PHE A C 1
ATOM 808 O O . PHE A 1 103 ? 2.819 -10.216 -7.519 1.00 86.19 103 PHE A O 1
ATOM 815 N N . ALA A 1 104 ? 1.934 -9.790 -9.538 1.00 86.31 104 ALA A N 1
ATOM 816 C CA . ALA A 1 104 ? 2.840 -8.728 -9.926 1.00 86.31 104 ALA A CA 1
ATOM 817 C C . ALA A 1 104 ? 2.048 -7.520 -10.421 1.00 86.31 104 ALA A C 1
ATOM 819 O O . ALA A 1 104 ? 0.987 -7.644 -11.038 1.00 86.31 104 ALA A O 1
ATOM 820 N N . LEU A 1 105 ? 2.597 -6.336 -10.177 1.00 87.62 105 LEU A N 1
ATOM 821 C CA . LEU A 1 105 ? 2.025 -5.092 -10.658 1.00 87.62 105 LEU A CA 1
ATOM 822 C C . LEU A 1 105 ? 2.255 -4.955 -12.169 1.00 87.62 105 LEU A C 1
ATOM 824 O O . LEU A 1 105 ? 3.395 -4.878 -12.626 1.00 87.62 105 LEU A O 1
ATOM 828 N N . ALA A 1 106 ? 1.172 -4.893 -12.939 1.00 86.56 106 ALA A N 1
ATOM 829 C CA . ALA A 1 106 ? 1.209 -4.721 -14.388 1.00 86.56 106 ALA A CA 1
ATOM 830 C C . ALA A 1 106 ? 1.163 -3.243 -14.811 1.00 86.56 106 ALA A C 1
ATOM 832 O O . ALA A 1 106 ? 1.612 -2.896 -15.904 1.00 86.56 106 ALA A O 1
ATOM 833 N N . SER A 1 107 ? 0.584 -2.371 -13.982 1.00 85.94 107 SER A N 1
ATOM 834 C CA . SER A 1 107 ? 0.385 -0.952 -14.284 1.00 85.94 107 SER A CA 1
ATOM 835 C C . SER A 1 107 ? 0.214 -0.136 -13.001 1.00 85.94 107 SER A C 1
ATOM 837 O O . SER A 1 107 ? -0.227 -0.642 -11.979 1.00 85.94 107 SER A O 1
ATOM 839 N N . THR A 1 108 ? 0.556 1.149 -13.055 1.00 86.12 108 THR A N 1
ATOM 840 C CA . THR A 1 108 ? 0.250 2.137 -12.005 1.00 86.12 108 THR A CA 1
ATOM 841 C C . THR A 1 108 ? -0.748 3.183 -12.468 1.00 86.12 108 THR A C 1
ATOM 843 O O . THR A 1 108 ? -0.890 4.217 -11.823 1.00 86.12 108 THR A O 1
ATOM 846 N N . GLY A 1 109 ? -1.407 2.968 -13.607 1.00 85.69 109 GLY A N 1
ATOM 847 C CA . GLY A 1 109 ? -2.191 3.986 -14.301 1.00 85.69 109 GLY A CA 1
ATOM 848 C C . GLY A 1 109 ? -3.387 4.518 -13.512 1.00 85.69 109 GLY A C 1
ATOM 849 O O . GLY A 1 109 ? -3.882 5.593 -13.841 1.00 85.69 109 GLY A O 1
ATOM 850 N N . SER A 1 110 ? -3.867 3.791 -12.502 1.00 89.56 110 SER A N 1
ATOM 851 C CA . SER A 1 110 ? -5.089 4.126 -11.763 1.00 89.56 110 SER A CA 1
ATOM 852 C C . SER A 1 110 ? -4.980 3.951 -10.245 1.00 89.56 110 SER A C 1
ATOM 854 O O . SER A 1 110 ? -5.999 3.758 -9.586 1.00 89.56 110 SER A O 1
ATOM 856 N N . VAL A 1 111 ? -3.780 4.028 -9.668 1.00 94.12 111 VAL A N 1
ATOM 857 C CA . VAL A 1 111 ? -3.619 3.858 -8.214 1.00 94.12 111 VAL A CA 1
ATOM 858 C C . VAL A 1 111 ? -4.181 5.052 -7.437 1.00 94.12 111 VAL A C 1
ATOM 860 O O . VAL A 1 111 ? -4.180 6.188 -7.920 1.00 94.12 111 VAL A O 1
ATOM 863 N N . GLN A 1 112 ? -4.644 4.816 -6.209 1.00 95.81 112 GLN A N 1
ATOM 864 C CA . GLN A 1 112 ? -5.220 5.851 -5.344 1.00 95.81 112 GLN A CA 1
ATOM 865 C C . GLN A 1 112 ? -4.571 5.836 -3.966 1.00 95.81 112 GLN A C 1
ATOM 867 O O . GLN A 1 112 ? -4.588 4.818 -3.284 1.00 95.81 112 GLN A O 1
ATOM 872 N N . LYS A 1 113 ? -4.016 6.973 -3.528 1.00 97.00 113 LYS A N 1
ATOM 873 C CA . LYS A 1 113 ? -3.385 7.085 -2.203 1.00 97.00 113 LYS A CA 1
ATOM 874 C C . LYS A 1 113 ? -4.438 6.912 -1.107 1.00 97.00 113 LYS A C 1
ATOM 876 O O . LYS A 1 113 ? -5.407 7.665 -1.093 1.00 97.00 113 LYS A O 1
ATOM 881 N N . ILE A 1 114 ? -4.232 5.978 -0.185 1.00 97.06 114 ILE A N 1
ATOM 882 C CA . ILE A 1 114 ? -5.148 5.713 0.940 1.00 97.06 114 ILE A CA 1
ATOM 883 C C . ILE A 1 114 ? -4.551 6.110 2.290 1.00 97.06 114 ILE A C 1
ATOM 885 O O . ILE A 1 114 ? -5.288 6.456 3.208 1.00 97.06 114 ILE A O 1
ATOM 889 N N . ALA A 1 115 ? -3.221 6.101 2.409 1.00 97.38 115 ALA A N 1
ATOM 890 C CA . ALA A 1 115 ? -2.542 6.429 3.654 1.00 97.38 115 ALA A CA 1
ATOM 891 C C . ALA A 1 115 ? -1.101 6.906 3.423 1.00 97.38 115 ALA A C 1
ATOM 893 O O . ALA A 1 115 ? -0.516 6.735 2.350 1.00 97.38 115 ALA A O 1
ATOM 894 N N . SER A 1 116 ? -0.522 7.507 4.458 1.00 97.88 116 SER A N 1
ATOM 895 C CA . SER A 1 116 ? 0.911 7.781 4.552 1.00 97.88 116 SER A CA 1
ATOM 896 C C . SER A 1 116 ? 1.371 7.718 6.000 1.00 97.88 116 SER A C 1
ATOM 898 O O . SER A 1 116 ? 0.588 8.008 6.903 1.00 97.88 116 SER A O 1
ATOM 900 N N . GLY A 1 117 ? 2.638 7.383 6.208 1.00 97.81 117 GLY A N 1
ATOM 901 C CA . GLY A 1 117 ? 3.236 7.258 7.530 1.00 97.81 117 GLY A CA 1
ATOM 902 C C . GLY A 1 117 ? 4.716 7.606 7.536 1.00 97.81 117 GLY A C 1
ATOM 903 O O . GLY A 1 117 ? 5.323 7.866 6.495 1.00 97.81 117 GLY A O 1
ATOM 904 N N . THR A 1 118 ? 5.285 7.601 8.735 1.00 98.19 118 THR A N 1
ATOM 905 C CA . THR A 1 118 ? 6.714 7.819 8.962 1.00 98.19 118 THR A CA 1
ATOM 906 C C . THR A 1 118 ? 7.422 6.475 9.060 1.00 98.19 118 THR A C 1
ATOM 908 O O . THR A 1 118 ? 6.956 5.580 9.766 1.00 98.19 118 THR A O 1
ATOM 911 N N . ILE A 1 119 ? 8.560 6.355 8.382 1.00 97.44 119 ILE A N 1
ATOM 912 C CA . ILE A 1 119 ? 9.473 5.222 8.534 1.00 97.44 119 ILE A CA 1
ATOM 913 C C . ILE A 1 119 ? 10.372 5.504 9.738 1.00 97.44 119 ILE A C 1
ATOM 915 O O . ILE A 1 119 ? 11.008 6.557 9.826 1.00 97.44 119 ILE A O 1
ATOM 919 N N . GLN A 1 120 ? 10.388 4.581 10.695 1.00 97.94 120 GLN A N 1
ATOM 920 C CA . GLN A 1 120 ? 11.235 4.661 11.879 1.00 97.94 120 GLN A CA 1
ATOM 921 C C . GLN A 1 120 ? 12.714 4.437 11.512 1.00 97.94 120 GLN A C 1
ATOM 923 O O . GLN A 1 120 ? 13.007 3.851 10.473 1.00 97.94 120 GLN A O 1
ATOM 928 N N . PRO A 1 121 ? 13.680 4.830 12.367 1.00 95.56 121 PRO A N 1
ATOM 929 C CA . PRO A 1 121 ? 15.106 4.630 12.082 1.00 95.56 121 PRO A CA 1
ATOM 930 C C . PRO A 1 121 ? 15.524 3.170 11.843 1.00 95.56 121 PRO A C 1
ATOM 932 O O . PRO A 1 121 ? 16.536 2.923 11.197 1.00 95.56 121 PRO A O 1
ATOM 935 N N . ASN A 1 122 ? 14.760 2.205 12.361 1.00 94.19 122 ASN A N 1
ATOM 936 C CA . ASN A 1 122 ? 14.961 0.773 12.121 1.00 94.19 122 ASN A CA 1
ATOM 937 C C . ASN A 1 122 ? 14.282 0.265 10.829 1.00 94.19 122 ASN A C 1
ATOM 939 O O . ASN A 1 122 ? 14.265 -0.938 10.595 1.00 94.19 122 ASN A O 1
ATOM 943 N N . GLY A 1 123 ? 13.697 1.155 10.024 1.00 94.50 123 GLY A N 1
ATOM 944 C CA . GLY A 1 123 ? 12.994 0.852 8.775 1.00 94.50 123 GLY A CA 1
ATOM 945 C C . GLY A 1 123 ? 11.543 0.388 8.936 1.00 94.50 123 GLY A C 1
ATOM 946 O O . GLY A 1 123 ? 10.833 0.279 7.941 1.00 94.50 123 GLY A O 1
ATOM 947 N N . THR A 1 124 ? 11.067 0.186 10.168 1.00 97.56 124 THR A N 1
ATOM 948 C CA . THR A 1 124 ? 9.677 -0.222 10.426 1.00 97.56 124 THR A CA 1
ATOM 949 C C . THR A 1 124 ? 8.697 0.929 10.230 1.00 97.56 124 THR A C 1
ATOM 951 O O . THR A 1 124 ? 9.033 2.104 10.415 1.00 97.56 124 THR A O 1
ATOM 954 N N . TRP A 1 125 ? 7.454 0.609 9.886 1.00 97.75 125 TRP A N 1
ATOM 955 C CA . TRP A 1 125 ? 6.384 1.593 9.732 1.00 97.75 125 TRP A CA 1
ATOM 956 C C . TRP A 1 125 ? 5.015 0.933 9.862 1.00 97.75 125 TRP A C 1
ATOM 958 O O . TRP A 1 125 ? 4.855 -0.259 9.610 1.00 97.75 125 TRP A O 1
ATOM 968 N N . SER A 1 126 ? 4.007 1.727 10.213 1.00 98.00 126 SER A N 1
ATOM 969 C CA . SER A 1 126 ? 2.609 1.308 10.204 1.00 98.00 126 SER A CA 1
ATOM 970 C C . SER A 1 126 ? 1.706 2.466 9.796 1.00 98.00 126 SER A C 1
ATOM 972 O O . SER A 1 126 ? 1.972 3.633 10.095 1.00 98.00 126 SER A O 1
ATOM 974 N N . VAL A 1 127 ? 0.637 2.142 9.077 1.00 98.06 127 VAL A N 1
ATOM 975 C CA . VAL A 1 127 ? -0.431 3.070 8.712 1.00 98.06 127 VAL A CA 1
ATOM 976 C C . VAL A 1 127 ? -1.784 2.388 8.862 1.00 98.06 127 VAL A C 1
ATOM 978 O O . VAL A 1 127 ? -1.903 1.163 8.806 1.00 98.06 127 VAL A O 1
ATOM 981 N N . TYR A 1 128 ? -2.817 3.202 9.025 1.00 96.25 128 TYR A N 1
ATOM 982 C CA . TYR A 1 128 ? -4.198 2.755 9.104 1.00 96.25 128 TYR A CA 1
ATOM 983 C C . TYR A 1 128 ? -5.017 3.457 8.023 1.00 96.25 128 TYR A C 1
ATOM 985 O O . TYR A 1 128 ? -4.831 4.645 7.755 1.00 96.25 128 TYR A O 1
ATOM 993 N N . TRP A 1 129 ? -5.933 2.717 7.404 1.00 95.19 129 TRP A N 1
ATOM 994 C CA . TRP A 1 129 ? -6.929 3.254 6.487 1.00 95.19 129 TRP A CA 1
ATOM 995 C C . TRP A 1 129 ? -8.317 3.175 7.142 1.00 95.19 129 TRP A C 1
ATOM 997 O O . TRP A 1 129 ? -8.915 2.089 7.206 1.00 95.19 129 TRP A O 1
ATOM 1007 N N . PRO A 1 130 ? -8.837 4.303 7.669 1.00 89.94 130 PRO A N 1
ATOM 1008 C CA . PRO A 1 130 ? -10.152 4.341 8.296 1.00 89.94 130 PRO A CA 1
ATOM 1009 C C . PRO A 1 130 ? -11.252 3.925 7.318 1.00 89.94 130 PRO A C 1
ATOM 1011 O O . PRO A 1 130 ? -11.364 4.473 6.224 1.00 89.94 130 PRO A O 1
ATOM 1014 N N . GLY A 1 131 ? -12.079 2.955 7.712 1.00 83.56 131 GLY A N 1
ATOM 1015 C CA . GLY A 1 131 ? -13.158 2.440 6.865 1.00 83.56 131 GLY A CA 1
ATOM 1016 C C . GLY A 1 131 ? -12.696 1.519 5.734 1.00 83.56 131 GLY A C 1
ATOM 1017 O O . GLY A 1 131 ? -13.548 0.998 5.017 1.00 83.56 131 GLY A O 1
ATOM 1018 N N . GLY A 1 132 ? -11.388 1.261 5.602 1.00 86.25 132 GLY A N 1
ATOM 1019 C CA . GLY A 1 132 ? -10.830 0.370 4.584 1.00 86.25 132 GLY A CA 1
ATOM 1020 C C . GLY A 1 132 ? -11.431 -1.034 4.622 1.00 86.25 132 GLY A C 1
ATOM 1021 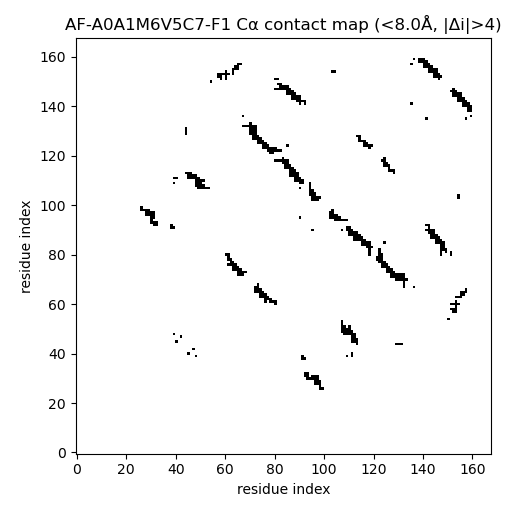O O . GLY A 1 132 ? -11.663 -1.625 3.576 1.00 86.25 132 GLY A O 1
ATOM 1022 N N . ALA A 1 133 ? -11.802 -1.525 5.811 1.00 88.00 133 ALA A N 1
ATOM 1023 C CA . ALA A 1 133 ? -12.443 -2.829 5.981 1.00 88.00 133 ALA A CA 1
ATOM 1024 C C . ALA A 1 133 ? -13.690 -3.011 5.093 1.00 88.00 133 ALA A C 1
ATOM 1026 O O . ALA A 1 133 ? -13.898 -4.088 4.547 1.00 88.00 133 ALA A O 1
ATOM 1027 N N . VAL A 1 134 ? -14.493 -1.957 4.904 1.00 88.38 134 VAL A N 1
ATOM 1028 C CA . VAL A 1 134 ? -15.736 -2.013 4.112 1.00 88.38 134 VAL A CA 1
ATOM 1029 C C . VAL A 1 134 ? -15.464 -2.250 2.624 1.00 88.38 134 VAL A C 1
ATOM 1031 O O . VAL A 1 134 ? -16.325 -2.778 1.934 1.00 88.38 134 VAL A O 1
ATOM 1034 N N . TYR A 1 135 ? -14.280 -1.879 2.136 1.00 86.62 135 TYR A N 1
ATOM 1035 C CA . TYR A 1 135 ? -13.912 -1.987 0.723 1.00 86.62 135 TYR A CA 1
ATOM 1036 C C . TYR A 1 135 ? -13.147 -3.268 0.385 1.00 86.62 135 TYR A C 1
ATOM 1038 O O . TYR A 1 135 ? -12.923 -3.539 -0.792 1.00 86.62 135 TYR A O 1
ATOM 1046 N N . VAL A 1 136 ? -12.698 -4.016 1.399 1.00 86.69 136 VAL A N 1
ATOM 1047 C CA . VAL A 1 136 ? -11.753 -5.129 1.209 1.00 86.69 136 VAL A CA 1
ATOM 1048 C C . VAL A 1 136 ? -12.218 -6.440 1.837 1.00 86.69 136 VAL A C 1
ATOM 1050 O O . VAL A 1 136 ? -11.736 -7.496 1.444 1.00 86.69 136 VAL A O 1
ATOM 1053 N N . ALA A 1 137 ? -13.140 -6.407 2.806 1.00 84.69 137 ALA A N 1
ATOM 1054 C CA . ALA A 1 137 ? -13.528 -7.591 3.576 1.00 84.69 137 ALA A CA 1
ATOM 1055 C C . ALA A 1 137 ? -14.219 -8.687 2.748 1.00 84.69 137 ALA A C 1
ATOM 1057 O O . ALA A 1 137 ? -14.146 -9.859 3.115 1.00 84.69 137 ALA A O 1
ATOM 1058 N N . ASP A 1 138 ? -14.910 -8.322 1.670 1.00 83.25 138 ASP A N 1
ATOM 1059 C CA . ASP A 1 138 ? -15.628 -9.238 0.778 1.00 83.25 138 ASP A CA 1
ATOM 1060 C C . ASP A 1 138 ? -14.822 -9.627 -0.471 1.00 83.25 138 ASP A C 1
ATOM 1062 O O . ASP A 1 138 ? -15.237 -10.505 -1.234 1.00 83.25 138 ASP A O 1
ATOM 1066 N N . LYS A 1 139 ? -13.651 -9.015 -0.671 1.00 83.44 139 LYS A N 1
ATOM 1067 C CA . LYS A 1 139 ? -12.775 -9.291 -1.806 1.00 83.44 139 LYS A CA 1
ATOM 1068 C C . LYS A 1 139 ? -11.934 -10.543 -1.555 1.00 83.44 139 LYS A C 1
ATOM 1070 O O . LYS A 1 139 ? -11.443 -10.780 -0.454 1.00 83.44 139 LYS A O 1
ATOM 1075 N N . GLN A 1 140 ? -11.745 -11.352 -2.602 1.00 83.12 140 GLN A N 1
ATOM 1076 C CA . GLN A 1 140 ? -10.850 -12.518 -2.532 1.00 83.12 140 GLN A CA 1
ATOM 1077 C C . GLN A 1 140 ? -9.382 -12.106 -2.461 1.00 83.12 140 GLN A C 1
ATOM 1079 O O . GLN A 1 140 ? -8.611 -12.717 -1.729 1.00 83.12 140 GLN A O 1
ATOM 1084 N N . HIS A 1 141 ? -9.026 -11.080 -3.226 1.00 86.00 141 HIS A N 1
ATOM 1085 C CA . HIS A 1 141 ? -7.701 -10.494 -3.263 1.00 86.00 141 HIS A CA 1
ATOM 1086 C C . HIS A 1 141 ? -7.866 -8.985 -3.341 1.00 86.00 141 HIS A C 1
ATOM 1088 O O . HIS A 1 141 ? -8.659 -8.491 -4.142 1.00 86.00 141 HIS A O 1
ATOM 1094 N N . GLU A 1 142 ? -7.109 -8.271 -2.525 1.00 91.75 142 GLU A N 1
ATOM 1095 C CA . GLU A 1 142 ? -6.996 -6.825 -2.595 1.00 91.75 142 GLU A CA 1
ATOM 1096 C C . GLU A 1 142 ? -5.523 -6.434 -2.538 1.00 91.75 142 GLU A C 1
ATOM 1098 O O . GLU A 1 142 ? -4.758 -6.981 -1.742 1.00 91.75 142 GLU A O 1
ATOM 1103 N N . PHE A 1 143 ? -5.125 -5.480 -3.377 1.00 92.69 143 PHE A N 1
ATOM 1104 C CA . PHE A 1 143 ? -3.721 -5.165 -3.602 1.00 92.69 143 PHE A CA 1
ATOM 1105 C C . PHE A 1 143 ? -3.375 -3.735 -3.204 1.00 92.69 143 PHE A C 1
ATOM 1107 O O . PHE A 1 143 ? -4.109 -2.781 -3.475 1.00 92.69 143 PHE A O 1
ATOM 1114 N N . PHE A 1 144 ? -2.200 -3.589 -2.596 1.00 94.69 144 PHE A N 1
ATOM 1115 C CA . PHE A 1 144 ? -1.681 -2.314 -2.126 1.00 94.69 144 PHE A CA 1
ATOM 1116 C C . PHE A 1 144 ? -0.269 -2.099 -2.640 1.00 94.69 144 PHE A C 1
ATOM 1118 O O . PHE A 1 144 ? 0.598 -2.956 -2.483 1.00 94.69 144 PHE A O 1
ATOM 1125 N N . LEU A 1 145 ? -0.031 -0.932 -3.227 1.00 94.81 145 LEU A N 1
ATOM 1126 C CA . LEU A 1 145 ? 1.296 -0.488 -3.619 1.00 94.81 145 LEU A CA 1
ATOM 1127 C C . LEU A 1 145 ? 1.847 0.415 -2.522 1.00 94.81 145 LEU A C 1
ATOM 1129 O O . LEU A 1 145 ? 1.215 1.388 -2.117 1.00 94.81 145 LEU A O 1
ATOM 1133 N N . ILE A 1 146 ? 3.045 0.095 -2.066 1.00 94.94 146 ILE A N 1
ATOM 1134 C CA . ILE A 1 146 ? 3.795 0.850 -1.079 1.00 94.94 146 ILE A CA 1
ATOM 1135 C C . ILE A 1 146 ? 4.907 1.579 -1.821 1.00 94.94 146 ILE A C 1
ATOM 1137 O O . ILE A 1 146 ? 5.579 0.988 -2.669 1.00 94.94 146 ILE A O 1
ATOM 1141 N N . ARG A 1 147 ? 5.106 2.857 -1.507 1.00 94.19 147 ARG A N 1
ATOM 1142 C CA . ARG A 1 147 ? 6.183 3.686 -2.050 1.00 94.19 147 ARG A CA 1
ATOM 1143 C C . ARG A 1 147 ? 6.853 4.467 -0.931 1.00 94.19 147 ARG A C 1
ATOM 1145 O O . ARG A 1 147 ? 6.164 5.109 -0.143 1.00 94.19 147 ARG A O 1
ATOM 1152 N N . THR A 1 148 ? 8.180 4.501 -0.914 1.00 94.19 148 THR A N 1
ATOM 1153 C CA . THR A 1 148 ? 8.927 5.410 -0.037 1.00 94.19 148 THR A CA 1
ATOM 1154 C C . THR A 1 148 ? 9.326 6.692 -0.756 1.00 94.19 148 THR A C 1
ATOM 1156 O O . THR A 1 148 ? 9.379 6.758 -1.990 1.00 94.19 148 THR A O 1
ATOM 1159 N N . ASN A 1 149 ? 9.648 7.730 0.016 1.00 93.19 149 ASN A N 1
ATOM 1160 C CA . ASN A 1 149 ? 10.179 8.985 -0.523 1.00 93.19 149 ASN A CA 1
ATOM 1161 C C . ASN A 1 149 ? 11.540 8.817 -1.234 1.00 93.19 149 ASN A C 1
ATOM 1163 O O . ASN A 1 149 ? 11.903 9.678 -2.029 1.00 93.19 149 ASN A O 1
ATOM 1167 N N . GLU A 1 150 ? 12.242 7.704 -1.004 1.00 90.94 150 GLU A N 1
ATOM 1168 C CA . GLU A 1 150 ? 13.503 7.337 -1.671 1.00 90.94 150 GLU A CA 1
ATOM 1169 C C . GLU A 1 150 ? 13.289 6.481 -2.934 1.00 90.94 150 GLU A C 1
ATOM 1171 O O . GLU A 1 150 ? 14.239 6.035 -3.574 1.00 90.94 150 GLU A O 1
ATOM 1176 N N . GLY A 1 151 ? 12.033 6.235 -3.323 1.00 88.06 151 GLY A N 1
ATOM 1177 C CA . GLY A 1 151 ? 11.706 5.493 -4.541 1.00 88.06 151 GLY A CA 1
ATOM 1178 C C . GLY A 1 151 ? 11.798 3.973 -4.406 1.00 88.06 151 GLY A C 1
ATOM 1179 O O . GLY A 1 151 ? 11.834 3.285 -5.427 1.00 88.06 151 GLY A O 1
ATOM 1180 N N . GLN A 1 152 ? 11.805 3.438 -3.182 1.00 89.88 152 GLN A N 1
ATOM 1181 C CA . GLN A 1 152 ? 11.576 2.012 -2.952 1.00 89.88 15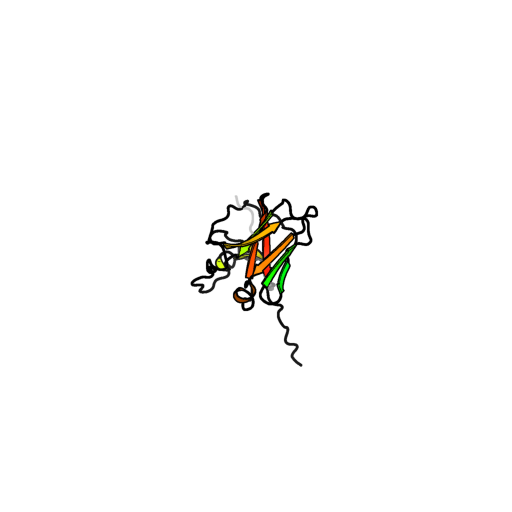2 GLN A CA 1
ATOM 1182 C C . GLN A 1 152 ? 10.083 1.701 -3.112 1.00 89.88 152 GLN A C 1
ATOM 1184 O O . GLN A 1 152 ? 9.236 2.489 -2.689 1.00 89.88 152 GLN A O 1
ATOM 1189 N N . PHE A 1 153 ? 9.765 0.555 -3.717 1.00 91.31 153 PHE A N 1
ATOM 1190 C CA . PHE A 1 153 ? 8.392 0.113 -3.961 1.00 91.31 153 PHE A CA 1
ATOM 1191 C C . PHE A 1 153 ? 8.183 -1.318 -3.497 1.00 91.31 153 PHE A C 1
ATOM 1193 O O . PHE A 1 153 ? 9.096 -2.131 -3.627 1.00 91.31 153 PHE A O 1
ATOM 1200 N N . GLY A 1 154 ? 6.964 -1.632 -3.064 1.00 90.75 154 GLY A N 1
ATOM 1201 C CA . GLY A 1 154 ? 6.542 -2.999 -2.794 1.00 90.75 154 GLY A CA 1
ATOM 1202 C C . GLY A 1 154 ? 5.054 -3.223 -3.002 1.00 90.75 154 GLY A C 1
ATOM 1203 O O . GLY A 1 154 ? 4.270 -2.281 -2.944 1.00 90.75 154 GLY A O 1
ATOM 1204 N N . LEU A 1 155 ? 4.684 -4.474 -3.263 1.00 91.50 155 LEU A N 1
ATOM 1205 C CA . LEU A 1 155 ? 3.301 -4.899 -3.433 1.00 91.50 155 LEU A CA 1
ATOM 1206 C C . LEU A 1 155 ? 2.900 -5.752 -2.230 1.00 91.50 155 LEU A C 1
ATOM 1208 O O . LEU A 1 155 ? 3.610 -6.693 -1.879 1.00 91.50 155 LEU A O 1
ATOM 1212 N N . ALA A 1 156 ? 1.774 -5.416 -1.614 1.00 92.44 156 ALA A N 1
ATOM 1213 C CA . ALA A 1 156 ? 1.159 -6.197 -0.555 1.00 92.44 156 ALA A CA 1
ATOM 1214 C C . ALA A 1 156 ? -0.225 -6.672 -0.990 1.00 92.44 156 ALA A C 1
ATOM 1216 O O . ALA A 1 156 ? -0.907 -6.014 -1.777 1.00 92.44 156 ALA A O 1
ATOM 1217 N N . GLU A 1 157 ? -0.634 -7.807 -0.442 1.00 91.31 157 GLU A N 1
ATOM 1218 C CA . GLU A 1 157 ? -1.918 -8.431 -0.711 1.00 91.31 157 GLU A CA 1
ATOM 1219 C C . GLU A 1 157 ? -2.669 -8.624 0.606 1.00 91.31 157 GLU A C 1
ATOM 1221 O O . GLU A 1 157 ? -2.103 -9.071 1.606 1.00 91.31 157 GLU A O 1
ATOM 1226 N N . TYR A 1 158 ? -3.959 -8.318 0.590 1.00 91.38 158 TYR A N 1
ATOM 1227 C CA . TYR A 1 158 ? -4.913 -8.853 1.542 1.00 91.38 158 TYR A CA 1
ATOM 1228 C C . TYR A 1 158 ? -5.714 -9.967 0.870 1.00 91.38 158 TYR A C 1
ATOM 1230 O O . TYR A 1 158 ? -6.379 -9.742 -0.139 1.00 91.38 158 TYR A O 1
ATOM 1238 N N . SER A 1 159 ? -5.681 -11.154 1.470 1.00 86.62 159 SER A N 1
ATOM 1239 C CA . SER A 1 159 ? -6.596 -12.249 1.163 1.00 86.62 159 SER A CA 1
ATOM 1240 C C . SER A 1 159 ? -7.207 -12.708 2.483 1.00 86.62 159 SER A C 1
ATOM 1242 O O . SER A 1 159 ? -6.457 -13.070 3.399 1.00 86.62 159 SER A O 1
ATOM 1244 N N . PRO A 1 160 ? -8.544 -12.749 2.621 1.00 81.88 160 PRO A N 1
ATOM 1245 C CA . PRO A 1 160 ? -9.155 -13.391 3.771 1.00 81.88 160 PRO A CA 1
ATOM 1246 C C . PRO A 1 160 ? -8.690 -14.851 3.820 1.00 81.88 160 PRO A C 1
ATOM 1248 O O . PRO A 1 160 ? -8.580 -15.523 2.789 1.00 81.88 160 PRO A O 1
ATOM 1251 N N . ALA A 1 161 ? -8.369 -15.344 5.017 1.00 71.56 161 ALA A N 1
ATOM 1252 C CA . ALA A 1 161 ? -7.980 -16.737 5.187 1.00 71.56 161 ALA A CA 1
ATOM 1253 C C . ALA A 1 161 ? -9.083 -17.632 4.606 1.00 71.56 161 ALA A C 1
ATOM 1255 O O . ALA A 1 161 ? -10.249 -17.508 4.991 1.00 71.56 161 ALA A O 1
ATOM 1256 N N . LYS A 1 162 ? -8.730 -18.545 3.689 1.00 56.59 162 LYS A N 1
ATOM 1257 C CA . LYS A 1 162 ? -9.666 -19.578 3.237 1.00 56.59 162 LYS A CA 1
ATOM 1258 C C . LYS A 1 162 ? -10.063 -20.383 4.467 1.00 56.59 162 LYS A C 1
ATOM 1260 O O . LYS A 1 162 ? -9.261 -21.156 4.990 1.00 56.59 162 LYS A O 1
ATOM 1265 N N . ILE A 1 163 ? -11.292 -20.197 4.944 1.00 48.38 163 ILE A N 1
ATOM 1266 C CA . ILE A 1 163 ? -11.867 -21.087 5.945 1.00 48.38 163 ILE A CA 1
ATOM 1267 C C . ILE A 1 163 ? -11.991 -22.439 5.248 1.00 48.38 163 ILE A C 1
ATOM 1269 O O . ILE A 1 163 ? -12.912 -22.682 4.470 1.00 48.38 163 ILE A O 1
ATOM 1273 N N . HIS A 1 164 ? -11.019 -23.319 5.481 1.00 42.59 164 HIS A N 1
ATOM 1274 C CA . HIS A 1 164 ? -11.177 -24.722 5.160 1.00 42.59 164 HIS A CA 1
ATOM 1275 C C . HIS A 1 164 ? -12.307 -25.236 6.044 1.00 42.59 164 HIS A C 1
ATOM 1277 O O . HIS A 1 164 ? -12.102 -25.517 7.225 1.00 42.59 164 HIS A O 1
ATOM 1283 N N . HIS A 1 165 ? -13.508 -25.343 5.476 1.00 40.84 165 HIS A N 1
ATOM 1284 C CA . HIS A 1 165 ? -14.537 -26.204 6.030 1.00 40.84 165 HIS A CA 1
ATOM 1285 C C . HIS A 1 165 ? -13.929 -27.605 6.127 1.00 40.84 165 HIS A C 1
ATOM 1287 O O . HIS A 1 165 ? -13.831 -28.334 5.141 1.00 40.84 165 HIS A O 1
ATOM 1293 N N . LYS A 1 166 ? -13.457 -27.970 7.323 1.00 39.16 166 LYS A N 1
ATOM 1294 C CA . LYS A 1 166 ? -13.303 -29.372 7.682 1.00 39.16 166 LYS A CA 1
ATOM 1295 C C . LYS A 1 166 ? -14.719 -29.930 7.682 1.00 39.16 166 LYS A C 1
ATOM 1297 O O . LYS A 1 166 ? -15.474 -29.680 8.618 1.00 39.16 166 LYS A O 1
ATOM 1302 N N . ASN A 1 167 ? -15.088 -30.609 6.599 1.00 45.84 167 ASN A N 1
ATOM 1303 C CA . ASN A 1 167 ? -16.272 -31.454 6.602 1.00 45.84 167 ASN A CA 1
ATOM 1304 C C . ASN A 1 167 ? -16.085 -32.442 7.753 1.00 45.84 167 ASN A C 1
ATOM 1306 O O . ASN A 1 167 ? -15.084 -33.162 7.791 1.00 45.84 167 ASN A O 1
ATOM 1310 N N . THR A 1 168 ? -16.983 -32.352 8.729 1.00 55.16 168 THR A N 1
ATOM 1311 C CA . THR A 1 168 ? -17.072 -33.296 9.845 1.00 55.16 168 THR A CA 1
ATOM 1312 C C . THR A 1 168 ? -18.043 -34.390 9.447 1.00 55.16 168 THR A C 1
ATOM 1314 O O . THR A 1 168 ? -19.011 -34.051 8.726 1.00 55.16 168 THR A O 1
#

Organism: NCBI:txid90970

Nearest PDB structures (foldseek):
  3s98-assembly1_A  TM=4.875E-01  e=3.462E-02  Homo sapiens
  4zkq-assembly1_A  TM=3.157E-01  e=2.555E-01  Cricetid gammaherpesvirus 2
  4dw2-assembly1_L  TM=3.808E-01  e=2.905E+00  Mus musculus
  4zps-assembly1_A  TM=2.665E-01  e=2.905E+00  Mus musculus
  6q68-assembly1_C  TM=1.886E-01  e=5.556E+00  Bos taurus

pLDDT: mean 77.67, std 21.03, range [36.47, 98.19]

Secondary structure (DSSP, 8-state):
--PPP------------------------EE-----S-----TTTSPPPB-----SS---PPP-EEEEETTEEEEEE-S---SSEEEEEEE-GGGEEEETTEEEE---TTBEEEEEEEPPTTS-EEEEEETTHHHHTT-S-EEEEEEETTS-EEEEEE----------

Sequence (168 aa):
MRRHAWSAAAVFLATFLLPGCGEYHPEQNIKLSNNEVADILPTSVAGKPMTLNMPKRIQNPPPTHVAIVGKELHIWSDDAWYGHQVEVFHVPARDISLQDGHFALASTGSVQKIASGTIQPNGTWSVYWPGGAVYVADKQHEFFLIRTNEGQFGLAEYSPAKIHHKNT

Radius of gyration: 25.9 Å; Cα contacts (8 Å, |Δi|>4): 297; chains: 1; bounding box: 49×67×76 Å